Protein AF-A0A9X6U4J8-F1 (afdb_monomer)

Solvent-accessible surface area (backbone atoms only — not comparable to full-atom values): 7323 Å² total; per-residue (Å²): 133,59,72,58,59,54,34,51,52,52,39,58,57,58,37,61,95,32,57,66,61,42,49,55,41,39,24,68,70,68,75,41,83,71,58,68,73,62,59,74,69,55,80,57,53,67,59,42,48,50,44,35,52,50,43,53,46,52,54,33,38,74,68,31,91,52,55,39,69,61,44,14,52,48,55,28,50,74,48,28,63,92,58,58,88,38,84,30,79,42,58,17,77,81,82,64,50,76,50,75,30,83,20,62,34,46,41,46,47,43,71,66,62,25,34,53,52,22,43,53,48,23,44,38,40,71,64,52,64,75,74,107

Structure (mmCIF, N/CA/C/O backbone):
data_AF-A0A9X6U4J8-F1
#
_entry.id   AF-A0A9X6U4J8-F1
#
loop_
_atom_site.group_PDB
_atom_site.id
_atom_site.type_symbol
_atom_site.label_atom_id
_atom_site.label_alt_id
_atom_site.label_comp_id
_atom_site.label_asym_id
_atom_site.label_entity_id
_atom_site.label_seq_id
_atom_site.pdbx_PDB_ins_code
_atom_site.Cartn_x
_atom_site.Cartn_y
_atom_site.Cartn_z
_atom_site.occupancy
_atom_site.B_iso_or_equiv
_atom_site.auth_seq_id
_atom_site.auth_comp_id
_atom_site.auth_asym_id
_atom_site.auth_atom_id
_atom_site.pdbx_PDB_model_num
ATOM 1 N N . MET A 1 1 ? -3.816 -9.587 28.368 1.00 61.97 1 MET A N 1
ATOM 2 C CA . MET A 1 1 ? -4.420 -8.690 27.356 1.00 61.97 1 MET A CA 1
ATOM 3 C C . MET A 1 1 ? -4.767 -9.538 26.143 1.00 61.97 1 MET A C 1
ATOM 5 O O . MET A 1 1 ? -3.874 -10.238 25.678 1.00 61.97 1 MET A O 1
ATOM 9 N N . LYS A 1 2 ? -6.029 -9.567 25.686 1.00 84.81 2 LYS A N 1
ATOM 10 C CA . LYS A 1 2 ? -6.394 -10.350 24.491 1.00 84.81 2 LYS A CA 1
ATOM 11 C C . LYS A 1 2 ? -5.879 -9.644 23.236 1.00 84.81 2 LYS A C 1
ATOM 13 O O . LYS A 1 2 ? -5.704 -8.424 23.238 1.00 84.81 2 LYS A O 1
ATOM 18 N N . MET A 1 3 ? -5.636 -10.397 22.165 1.00 88.44 3 MET A N 1
ATOM 19 C CA . MET A 1 3 ? -5.020 -9.845 20.955 1.00 88.44 3 MET A CA 1
ATOM 20 C C . MET A 1 3 ? -5.906 -8.799 20.269 1.00 88.44 3 MET A C 1
ATOM 22 O O . MET A 1 3 ? -5.421 -7.746 19.850 1.00 88.44 3 MET A O 1
ATOM 26 N N . LYS A 1 4 ? -7.229 -9.002 20.301 1.00 90.31 4 LYS A N 1
ATOM 27 C CA . LYS A 1 4 ? -8.198 -7.992 19.861 1.00 90.31 4 LYS A CA 1
ATOM 28 C C . LYS A 1 4 ? -8.061 -6.659 20.609 1.00 90.31 4 LYS A C 1
ATOM 30 O O . LYS A 1 4 ? -8.117 -5.604 19.982 1.00 90.31 4 LYS A O 1
ATOM 35 N N . ASP A 1 5 ? -7.849 -6.689 21.927 1.00 92.38 5 ASP A N 1
ATOM 36 C CA . ASP A 1 5 ? -7.784 -5.474 22.753 1.00 92.38 5 ASP A CA 1
ATOM 37 C C . ASP A 1 5 ? -6.552 -4.643 22.381 1.00 92.38 5 ASP A C 1
ATOM 39 O O . ASP A 1 5 ? -6.610 -3.412 22.303 1.00 92.38 5 ASP A O 1
ATOM 43 N N . TYR A 1 6 ? -5.445 -5.327 22.080 1.00 93.81 6 TYR A N 1
ATOM 44 C CA . TYR A 1 6 ? -4.239 -4.708 21.541 1.00 93.81 6 TYR A CA 1
ATOM 45 C C . TYR A 1 6 ? -4.504 -4.037 20.185 1.00 93.81 6 TYR A C 1
ATOM 47 O O . TYR A 1 6 ? -4.126 -2.876 19.989 1.00 93.81 6 TYR A O 1
ATOM 55 N N . TYR A 1 7 ? -5.192 -4.719 19.262 1.00 95.31 7 TYR A N 1
ATOM 56 C CA . TYR A 1 7 ? -5.533 -4.148 17.957 1.00 95.31 7 TYR A CA 1
ATOM 57 C C . TYR A 1 7 ? -6.438 -2.923 18.081 1.00 95.31 7 TYR A C 1
ATOM 59 O O . TYR A 1 7 ? -6.106 -1.871 17.535 1.00 95.31 7 TYR A O 1
ATOM 67 N N . ILE A 1 8 ? -7.518 -3.012 18.859 1.00 94.94 8 ILE A N 1
ATOM 68 C CA . ILE A 1 8 ? -8.450 -1.900 19.084 1.00 94.94 8 ILE A CA 1
ATOM 69 C C . ILE A 1 8 ? -7.728 -0.703 19.707 1.00 94.94 8 ILE A C 1
ATOM 71 O O . ILE A 1 8 ? -7.887 0.425 19.238 1.00 94.94 8 ILE A O 1
ATOM 75 N N . THR A 1 9 ? -6.887 -0.935 20.717 1.00 94.88 9 THR A N 1
ATOM 76 C CA . THR A 1 9 ? -6.108 0.129 21.368 1.00 94.88 9 THR A CA 1
ATOM 77 C C . THR A 1 9 ? -5.174 0.820 20.375 1.00 94.88 9 THR A C 1
ATOM 79 O O . THR A 1 9 ? -5.103 2.052 20.331 1.00 94.88 9 THR A O 1
ATOM 82 N N . SER A 1 10 ? -4.497 0.043 19.524 1.00 94.31 10 SER A N 1
ATOM 83 C CA . SER A 1 10 ? -3.631 0.579 18.474 1.00 94.31 10 SER A CA 1
ATOM 84 C C . SER A 1 10 ? -4.419 1.412 17.461 1.00 94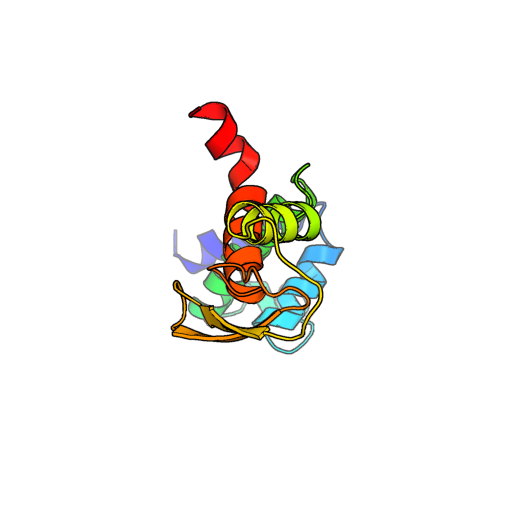.31 10 SER A C 1
ATOM 86 O O . SER A 1 10 ? -4.042 2.554 17.187 1.00 94.31 10 SER A O 1
ATOM 88 N N . ILE A 1 11 ? -5.547 0.900 16.961 1.00 95.88 11 ILE A N 1
ATOM 89 C CA . ILE A 1 11 ? -6.405 1.614 16.005 1.00 95.88 11 ILE A CA 1
ATOM 90 C C . ILE A 1 11 ? -6.915 2.919 16.626 1.00 95.88 11 ILE A C 1
ATOM 92 O O . ILE A 1 11 ? -6.833 3.971 15.994 1.00 95.88 11 ILE A O 1
ATOM 96 N N . LYS A 1 12 ? -7.367 2.888 17.887 1.00 95.19 12 LYS A N 1
ATOM 97 C CA . LYS A 1 12 ? -7.848 4.071 18.618 1.00 95.19 12 LYS A CA 1
ATOM 98 C C . LYS A 1 12 ? -6.782 5.163 18.699 1.00 95.19 12 LYS A C 1
ATOM 100 O O . LYS A 1 12 ? -7.095 6.335 18.486 1.00 95.19 12 LYS A O 1
ATOM 105 N N . LYS A 1 13 ? -5.528 4.781 18.970 1.00 94.56 13 LYS A N 1
ATOM 106 C CA . LYS A 1 13 ? -4.386 5.705 19.015 1.00 94.56 13 LYS A CA 1
ATOM 107 C C . LYS A 1 13 ? -4.132 6.352 17.652 1.00 94.56 13 LYS A C 1
ATOM 109 O O . LYS A 1 13 ? -4.033 7.571 17.585 1.00 94.56 13 LYS A O 1
ATOM 114 N N . HIS A 1 14 ? -4.060 5.562 16.582 1.00 92.50 14 HIS A N 1
ATOM 115 C CA . HIS A 1 14 ? -3.721 6.054 15.239 1.00 92.50 14 HIS A CA 1
ATOM 116 C C . HIS A 1 14 ? -4.854 6.854 14.586 1.00 92.50 14 HI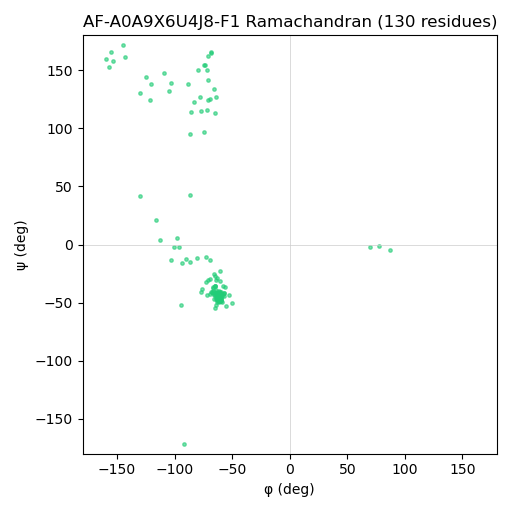S A C 1
ATOM 118 O O . HIS A 1 14 ? -4.598 7.829 13.884 1.00 92.50 14 HIS A O 1
ATOM 124 N N . LYS A 1 15 ? -6.110 6.503 14.877 1.00 92.62 15 LYS A N 1
ATOM 125 C CA . LYS A 1 15 ? -7.297 7.264 14.466 1.00 92.62 15 LYS A CA 1
ATOM 126 C C . LYS A 1 15 ? -7.244 8.718 14.950 1.00 92.62 15 LYS A C 1
ATOM 128 O O . LYS A 1 15 ? -7.697 9.617 14.241 1.00 92.62 15 LYS A O 1
ATOM 133 N N . ARG A 1 16 ? -6.714 8.971 16.154 1.00 91.88 16 ARG A N 1
ATOM 134 C CA . ARG A 1 16 ? -6.607 10.327 16.713 1.00 91.88 16 ARG A CA 1
ATOM 135 C C . ARG A 1 16 ? -5.646 11.156 15.852 1.00 91.88 16 ARG A C 1
ATOM 137 O O . ARG A 1 16 ? -4.458 10.868 15.799 1.00 91.88 16 ARG A O 1
ATOM 144 N N . GLY A 1 17 ? -6.176 12.177 15.179 1.00 89.31 17 GLY A N 1
ATOM 145 C CA . GLY A 1 17 ? -5.414 13.038 14.266 1.00 89.31 17 GLY A CA 1
ATOM 146 C C . GLY A 1 17 ? -5.319 12.539 12.817 1.00 89.31 17 GLY A C 1
ATOM 147 O O . GLY A 1 17 ? -4.822 13.277 11.981 1.00 89.31 17 GLY A O 1
ATOM 148 N N . ASN A 1 18 ? -5.834 11.345 12.494 1.00 93.44 18 ASN A N 1
ATOM 149 C CA . ASN A 1 18 ? -5.830 10.782 11.131 1.00 93.44 18 ASN A CA 1
ATOM 150 C C . ASN A 1 18 ? -7.233 10.285 10.738 1.00 93.44 18 ASN A C 1
ATOM 152 O O . ASN A 1 18 ? -7.396 9.186 10.211 1.00 93.44 18 ASN A O 1
ATOM 156 N N . MET A 1 19 ? -8.276 11.055 11.073 1.00 93.44 19 MET A N 1
ATOM 157 C CA . MET A 1 19 ? -9.667 10.596 10.959 1.00 93.44 19 MET A CA 1
ATOM 158 C C . MET A 1 19 ? -10.097 10.337 9.509 1.00 93.44 19 MET A C 1
ATOM 160 O O . MET A 1 19 ? -10.866 9.409 9.275 1.00 93.44 19 MET A O 1
ATOM 164 N N . GLU A 1 20 ? -9.612 11.130 8.553 1.00 92.94 20 GLU A N 1
ATOM 165 C CA . GLU A 1 20 ? -9.875 10.918 7.123 1.00 92.94 20 GLU A CA 1
ATOM 166 C C . GLU A 1 20 ? -9.260 9.602 6.647 1.00 92.94 20 GLU A C 1
ATOM 168 O O . GLU A 1 20 ? -9.997 8.711 6.235 1.00 92.94 20 GLU A O 1
ATOM 173 N N . THR A 1 21 ? -7.953 9.412 6.860 1.00 93.50 21 THR A N 1
ATOM 174 C CA . THR A 1 21 ? -7.249 8.153 6.567 1.00 93.50 21 THR A CA 1
ATOM 175 C C . THR A 1 21 ? -7.930 6.955 7.223 1.00 93.50 21 THR A C 1
ATOM 177 O O . THR A 1 21 ? -8.126 5.918 6.601 1.00 93.50 21 THR A O 1
ATOM 180 N N . TYR A 1 22 ? -8.349 7.097 8.482 1.00 95.62 22 TYR A N 1
ATOM 181 C CA . TYR A 1 22 ? -9.089 6.055 9.183 1.00 95.62 22 TYR A 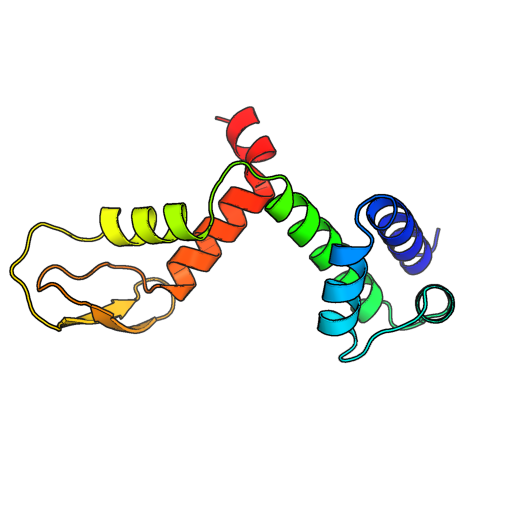CA 1
ATOM 182 C C . TYR A 1 22 ? -10.403 5.696 8.476 1.00 95.62 22 TYR A C 1
ATOM 184 O O . TYR A 1 22 ? -10.724 4.515 8.379 1.00 95.62 22 TYR A O 1
ATOM 192 N N . ARG A 1 23 ? -11.174 6.672 7.977 1.00 94.50 23 ARG A N 1
ATOM 193 C CA . ARG A 1 23 ? -12.423 6.388 7.251 1.00 94.50 23 ARG A CA 1
ATOM 194 C C . ARG A 1 23 ? -12.143 5.624 5.959 1.00 94.50 23 ARG A C 1
ATOM 196 O O . ARG A 1 23 ? -12.785 4.601 5.731 1.00 94.50 23 ARG A O 1
ATOM 203 N N . ASP A 1 24 ? -11.159 6.074 5.188 1.00 94.69 24 ASP A N 1
ATOM 204 C CA . ASP A 1 24 ? -10.778 5.445 3.922 1.00 94.69 24 ASP A CA 1
ATOM 205 C C . ASP A 1 24 ? -10.371 3.979 4.134 1.00 94.69 24 ASP A C 1
ATOM 207 O O . ASP A 1 24 ? -10.934 3.078 3.509 1.00 94.69 24 ASP A O 1
ATOM 211 N N . VAL A 1 25 ? -9.493 3.720 5.109 1.00 95.44 25 VAL A N 1
ATOM 212 C CA . VAL A 1 25 ? -9.024 2.361 5.425 1.00 95.44 25 VAL A CA 1
ATOM 213 C C . VAL A 1 25 ? -10.147 1.486 5.991 1.00 95.44 25 VAL A C 1
ATOM 215 O O . VAL A 1 25 ? -10.224 0.299 5.681 1.00 95.44 25 VAL A O 1
ATOM 218 N N . VAL A 1 26 ? -11.066 2.035 6.796 1.00 95.62 26 VAL A N 1
ATOM 219 C CA . VAL A 1 26 ? -12.238 1.273 7.268 1.00 95.62 26 VAL A CA 1
ATOM 220 C C . VAL A 1 26 ? -13.092 0.814 6.090 1.00 95.62 26 VAL A C 1
ATOM 222 O O . VAL A 1 26 ? -13.493 -0.350 6.047 1.00 95.62 26 VAL A O 1
ATOM 225 N N . LYS A 1 27 ? -13.349 1.699 5.123 1.00 95.56 27 LYS A N 1
ATOM 226 C CA . LYS A 1 27 ? -14.107 1.350 3.921 1.00 95.56 27 LYS A CA 1
ATOM 227 C C . LYS A 1 27 ? -13.378 0.301 3.078 1.00 95.56 27 LYS A C 1
ATOM 229 O O . LYS A 1 27 ? -14.029 -0.631 2.619 1.00 95.56 27 LYS A O 1
ATOM 234 N N . GLU A 1 28 ? -12.059 0.418 2.918 1.00 94.81 28 GLU A N 1
ATOM 235 C CA . GLU A 1 28 ? -11.221 -0.560 2.206 1.00 94.81 28 GLU A CA 1
ATOM 236 C C . GLU A 1 28 ? -11.289 -1.952 2.856 1.00 94.81 28 GLU A C 1
ATOM 238 O O . GLU A 1 28 ? -11.491 -2.958 2.180 1.00 94.81 28 GLU A O 1
ATOM 243 N N . VAL A 1 29 ? -11.147 -2.023 4.182 1.00 95.25 29 VAL A N 1
ATOM 244 C CA . VAL A 1 29 ? -11.038 -3.296 4.907 1.00 95.25 29 VAL A CA 1
ATOM 245 C C . VAL A 1 29 ? -12.386 -3.994 5.069 1.00 95.25 29 VAL A C 1
ATOM 247 O O . VAL A 1 29 ? -12.454 -5.212 4.922 1.00 95.25 29 VAL A O 1
ATOM 250 N N . PHE A 1 30 ? -13.452 -3.245 5.360 1.00 93.56 30 PHE A N 1
ATOM 251 C CA . PHE A 1 30 ? -14.780 -3.801 5.647 1.00 93.56 30 PHE A CA 1
ATOM 252 C C . PHE A 1 30 ? -15.748 -3.729 4.456 1.00 93.56 30 PHE A C 1
ATOM 254 O O . PHE A 1 30 ? -16.902 -4.142 4.580 1.00 93.56 30 PHE A O 1
ATOM 261 N N . GLY A 1 31 ? -15.328 -3.144 3.329 1.00 93.44 31 GLY A N 1
ATOM 262 C CA . GLY A 1 31 ? -16.167 -2.889 2.150 1.00 93.44 31 GLY A CA 1
ATOM 263 C C . GLY A 1 31 ? -17.239 -1.809 2.353 1.00 93.44 31 GLY A C 1
ATOM 264 O O . GLY A 1 31 ? -17.981 -1.480 1.430 1.00 93.44 31 GLY A O 1
ATOM 265 N N . LYS A 1 32 ? -17.351 -1.246 3.561 1.00 93.50 32 LYS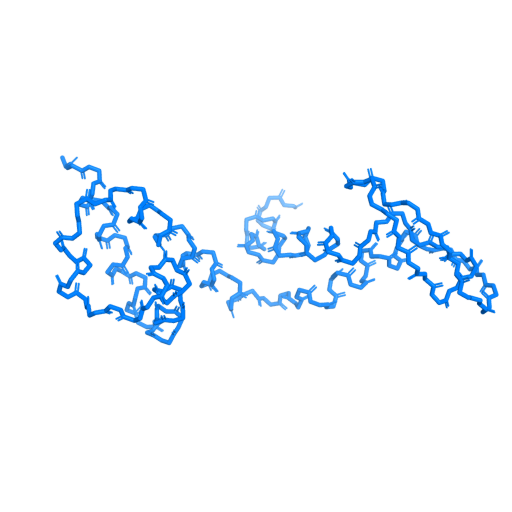 A N 1
ATOM 266 C CA . LYS A 1 32 ? -18.324 -0.212 3.927 1.00 93.50 32 LYS A CA 1
ATOM 267 C C . LYS A 1 32 ? -17.807 0.636 5.075 1.00 93.50 32 LYS A C 1
ATOM 269 O O . LYS A 1 32 ? -16.993 0.193 5.881 1.00 93.50 32 LYS A O 1
ATOM 274 N N . GLN A 1 33 ? -18.352 1.840 5.196 1.00 93.88 33 GLN A N 1
ATOM 275 C CA . GLN A 1 33 ? -18.054 2.687 6.339 1.00 93.88 33 GLN A CA 1
ATOM 276 C C . GLN A 1 33 ? -18.709 2.122 7.606 1.00 93.88 33 GLN A C 1
ATOM 278 O O . GLN A 1 33 ? -19.926 1.943 7.665 1.00 93.88 33 GLN A O 1
ATOM 283 N N . LEU A 1 34 ? -17.904 1.874 8.639 1.00 93.12 34 LEU A N 1
ATOM 284 C CA . LEU A 1 34 ? -18.374 1.481 9.966 1.00 93.12 34 LEU A CA 1
ATOM 285 C C . LEU A 1 34 ? -18.168 2.608 10.982 1.00 93.12 34 LEU A C 1
ATOM 287 O O . LEU A 1 34 ? -17.212 3.386 10.906 1.00 93.12 34 LEU A O 1
ATOM 291 N N . SER A 1 35 ? -19.076 2.686 11.956 1.00 94.25 35 SER A N 1
ATOM 292 C CA . SER A 1 35 ? -18.897 3.535 13.132 1.00 94.25 35 SER A CA 1
ATOM 293 C C . SER A 1 35 ? -17.875 2.914 14.082 1.00 94.25 35 SER A C 1
ATOM 295 O O . SER A 1 35 ? -17.698 1.698 14.117 1.00 94.25 35 SER A O 1
ATOM 297 N N . TRP A 1 36 ? -17.224 3.747 14.896 1.00 94.00 36 TRP A N 1
ATOM 298 C CA . TRP A 1 36 ? -16.235 3.284 15.874 1.00 94.00 36 TRP A CA 1
ATOM 299 C C . TRP A 1 36 ? -16.807 2.243 16.849 1.00 94.00 36 TRP A C 1
ATOM 301 O O . TRP A 1 36 ? -16.180 1.212 17.055 1.00 94.00 36 TRP A O 1
ATOM 311 N N . ALA A 1 37 ? -18.036 2.447 17.335 1.00 94.44 37 ALA A N 1
ATOM 312 C CA . ALA A 1 37 ? -18.714 1.499 18.220 1.00 94.44 37 ALA A CA 1
ATOM 313 C C . ALA A 1 37 ? -18.861 0.097 17.598 1.00 94.44 37 ALA A C 1
ATOM 315 O O . ALA A 1 37 ? -18.721 -0.899 18.297 1.00 94.44 37 ALA A O 1
ATOM 316 N N . LYS A 1 38 ? -19.085 0.003 16.275 1.00 94.56 38 LYS A N 1
ATOM 317 C CA . LYS A 1 38 ? -19.146 -1.287 15.564 1.00 94.56 38 LYS A CA 1
ATOM 318 C C . LYS A 1 38 ? -17.777 -1.956 15.441 1.00 94.56 38 LYS A C 1
ATOM 320 O O . LYS A 1 38 ? -17.708 -3.178 15.420 1.00 94.56 38 LYS A O 1
ATOM 325 N N . ILE A 1 39 ? -16.703 -1.173 15.359 1.00 93.25 39 ILE A N 1
ATOM 326 C CA . ILE A 1 39 ? -15.333 -1.699 15.296 1.00 93.25 39 ILE A CA 1
ATOM 327 C C . ILE A 1 39 ? -14.866 -2.167 16.679 1.00 93.25 39 ILE A C 1
ATOM 329 O O . ILE A 1 39 ? -14.236 -3.213 16.774 1.00 93.25 39 ILE A O 1
ATOM 333 N N . GLU A 1 40 ? -15.213 -1.451 17.753 1.00 93.38 40 GLU A N 1
ATOM 334 C CA . GLU A 1 40 ? -14.857 -1.838 19.130 1.00 93.38 40 GLU A CA 1
ATOM 335 C C . GLU A 1 40 ? -15.438 -3.195 19.545 1.00 93.38 40 GLU A C 1
ATOM 337 O O . GLU A 1 40 ? -14.820 -3.927 20.317 1.00 93.38 40 GLU A O 1
ATOM 342 N N . VAL A 1 41 ? -16.608 -3.550 19.014 1.00 93.62 41 VAL A N 1
ATOM 343 C CA . VAL A 1 41 ? -17.268 -4.835 19.290 1.00 93.62 41 VAL A CA 1
ATOM 344 C C . VAL A 1 41 ? -17.016 -5.889 18.208 1.00 93.62 41 VAL A C 1
ATOM 346 O O . VAL A 1 41 ? -17.590 -6.970 18.276 1.00 93.62 41 VAL A O 1
ATOM 349 N N . CYS A 1 42 ? -16.168 -5.604 17.215 1.00 91.81 42 CYS A N 1
ATOM 350 C CA . CYS A 1 42 ? -15.827 -6.562 16.167 1.00 91.81 42 CYS A CA 1
ATOM 351 C C . CYS A 1 42 ? -15.104 -7.775 16.772 1.00 91.81 42 CYS A C 1
ATOM 353 O O . CYS A 1 42 ? -14.107 -7.625 17.480 1.00 91.81 42 CYS A O 1
ATOM 355 N N . GLU A 1 43 ? -15.602 -8.978 16.488 1.00 91.50 43 GLU A N 1
ATOM 356 C CA . GLU A 1 43 ? -14.994 -10.233 16.953 1.00 91.50 43 GLU A CA 1
ATOM 357 C C . GLU A 1 43 ? -14.023 -10.835 15.933 1.00 91.50 43 GLU A C 1
ATOM 359 O O . GLU A 1 43 ? -13.193 -11.668 16.287 1.00 91.50 43 GLU A O 1
ATOM 364 N N . ASP A 1 44 ? -14.079 -10.380 14.679 1.00 93.69 44 ASP A N 1
ATOM 365 C CA . ASP A 1 44 ? -13.161 -10.827 13.637 1.00 93.69 44 ASP A CA 1
ATOM 366 C C . ASP A 1 44 ? -11.769 -10.208 13.844 1.00 93.69 44 ASP A C 1
ATOM 368 O O . ASP A 1 44 ? -11.485 -9.069 13.452 1.00 93.69 44 ASP A O 1
ATOM 372 N N . GLU A 1 45 ? -10.885 -10.980 14.477 1.00 93.06 45 GLU A N 1
ATOM 373 C CA . GLU A 1 45 ? -9.504 -10.578 14.733 1.00 93.06 45 GLU A CA 1
ATOM 374 C C . GLU A 1 45 ? -8.696 -10.366 13.446 1.00 93.06 45 GLU A C 1
ATOM 376 O O . GLU A 1 45 ? -7.802 -9.518 13.433 1.00 93.06 45 GLU A O 1
ATOM 381 N N . LYS A 1 46 ? -9.015 -11.068 12.348 1.00 93.81 46 LYS A N 1
ATOM 382 C CA . LYS A 1 46 ? -8.308 -10.899 11.069 1.00 93.81 46 LYS A CA 1
ATOM 383 C C . LYS A 1 46 ? -8.630 -9.543 10.457 1.00 93.81 46 LYS A C 1
ATOM 385 O O . LYS A 1 46 ? -7.723 -8.853 9.989 1.00 93.81 46 LY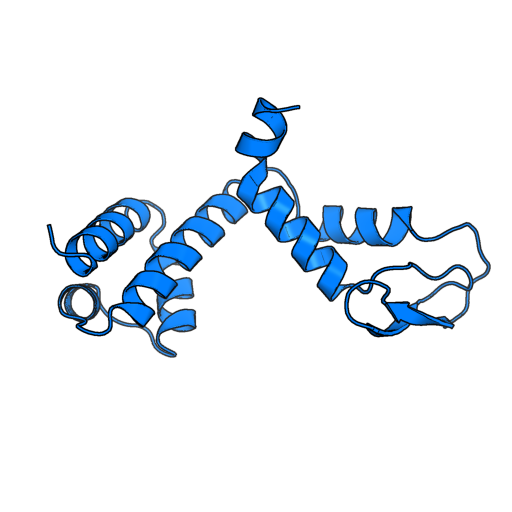S A O 1
ATOM 390 N N . LEU A 1 47 ? -9.896 -9.127 10.499 1.00 94.62 47 LEU A N 1
ATOM 391 C CA . LEU A 1 47 ? -10.301 -7.797 10.041 1.00 94.62 47 LEU A CA 1
ATOM 392 C C . LEU A 1 47 ? -9.720 -6.689 10.925 1.00 94.62 47 LEU A C 1
ATOM 394 O O . LEU A 1 47 ? -9.245 -5.682 10.400 1.00 94.62 47 LEU A O 1
ATOM 398 N N . LEU A 1 48 ? -9.686 -6.878 12.248 1.00 95.62 48 LEU A N 1
ATOM 399 C CA . LEU A 1 48 ? -9.049 -5.925 13.166 1.00 95.62 48 LEU A CA 1
ATOM 400 C C . LEU A 1 48 ? -7.540 -5.808 12.927 1.00 95.62 48 LEU A C 1
ATOM 402 O O . LEU A 1 48 ? -7.008 -4.697 12.892 1.00 95.62 48 LEU A O 1
ATOM 406 N N . TYR A 1 49 ? -6.856 -6.933 12.720 1.00 94.94 49 TYR A N 1
ATOM 407 C CA . TYR A 1 49 ? -5.444 -6.953 12.353 1.00 94.94 49 TYR A CA 1
ATOM 408 C C . TYR A 1 49 ? -5.203 -6.209 11.035 1.00 94.94 49 TYR A C 1
ATOM 410 O O . TYR A 1 49 ? -4.349 -5.321 10.981 1.00 94.94 49 TYR A O 1
ATOM 418 N N . LYS A 1 50 ? -5.997 -6.508 9.996 1.00 95.50 50 LYS A N 1
ATOM 419 C CA . LYS A 1 50 ? -5.896 -5.856 8.684 1.00 95.50 50 LYS A CA 1
ATOM 420 C C . LYS A 1 50 ? -6.132 -4.347 8.789 1.00 95.50 50 LYS A C 1
ATOM 422 O O . LYS A 1 50 ? -5.338 -3.578 8.256 1.00 95.50 50 LYS A O 1
ATOM 427 N N . LEU A 1 51 ? -7.157 -3.916 9.532 1.00 96.06 51 LEU A N 1
ATOM 428 C CA . LEU A 1 51 ? -7.429 -2.498 9.789 1.00 96.06 51 LEU A CA 1
ATOM 429 C C . LEU A 1 51 ? -6.265 -1.820 10.513 1.00 96.06 51 LEU A C 1
ATOM 431 O O . LEU A 1 51 ? -5.828 -0.755 10.084 1.00 96.06 51 LEU A O 1
ATOM 435 N N . LYS A 1 52 ? -5.746 -2.425 11.588 1.00 95.69 52 LYS A N 1
ATOM 436 C CA . LYS A 1 52 ? -4.581 -1.893 12.304 1.00 95.69 52 LYS A CA 1
ATOM 437 C C . LYS A 1 52 ? -3.406 -1.704 11.349 1.00 95.69 52 LYS A C 1
ATOM 439 O O . LYS A 1 52 ? -2.831 -0.622 11.319 1.00 95.69 52 LYS A O 1
ATOM 444 N N . TYR A 1 53 ? -3.042 -2.749 10.611 1.00 93.94 53 TYR A N 1
ATOM 445 C CA . TYR A 1 53 ? -1.851 -2.742 9.770 1.00 93.94 53 TYR A CA 1
ATOM 446 C C . TYR A 1 53 ? -1.962 -1.710 8.644 1.00 93.94 53 TYR A C 1
ATOM 448 O O . TYR A 1 53 ? -1.114 -0.824 8.553 1.00 93.94 53 TYR A O 1
ATOM 456 N N . ARG A 1 54 ? -3.057 -1.743 7.872 1.00 93.94 54 ARG A N 1
ATOM 457 C CA . ARG A 1 54 ? -3.288 -0.798 6.769 1.00 93.94 54 ARG A CA 1
ATOM 458 C C . ARG A 1 54 ? -3.362 0.646 7.260 1.00 93.94 54 ARG A C 1
ATOM 460 O O . ARG A 1 54 ? -2.779 1.528 6.648 1.00 93.94 54 ARG A O 1
ATOM 467 N N . LEU A 1 55 ? -3.995 0.901 8.408 1.00 95.62 55 LEU A N 1
ATOM 468 C CA . LEU A 1 55 ? -4.048 2.252 8.975 1.00 95.62 55 LEU A CA 1
ATOM 469 C C . LEU A 1 55 ? -2.654 2.780 9.332 1.00 95.62 55 LEU A C 1
ATOM 471 O O . LEU A 1 55 ? -2.357 3.945 9.083 1.00 95.62 55 LEU A O 1
ATOM 475 N N . GLN A 1 56 ? -1.806 1.942 9.930 1.00 93.44 56 GLN A N 1
ATOM 476 C CA . GLN A 1 56 ? -0.434 2.329 10.262 1.00 93.44 56 GLN A CA 1
ATOM 477 C C . GLN A 1 56 ? 0.391 2.608 9.002 1.00 93.44 56 GLN A C 1
ATOM 479 O O . GLN A 1 56 ? 1.104 3.609 8.958 1.00 93.44 56 GLN A O 1
ATOM 484 N N . GLU A 1 57 ? 0.265 1.752 7.992 1.00 91.56 57 GLU A N 1
ATOM 485 C CA . GLU A 1 57 ? 0.944 1.880 6.702 1.00 91.56 57 GLU A CA 1
ATOM 486 C C . GLU A 1 57 ? 0.543 3.172 5.973 1.00 91.56 57 GLU A C 1
ATOM 488 O O . GLU A 1 57 ? 1.406 3.968 5.616 1.00 91.56 57 GLU A O 1
ATOM 493 N N . GLU A 1 58 ? -0.755 3.458 5.852 1.00 93.25 58 GLU A N 1
ATOM 494 C CA . GLU A 1 58 ? -1.248 4.673 5.188 1.00 93.25 58 GLU A CA 1
ATOM 495 C C . GLU A 1 58 ? -0.846 5.957 5.929 1.00 93.25 58 GLU A C 1
ATOM 497 O O . GLU A 1 58 ? -0.529 6.975 5.313 1.00 93.25 58 GLU A O 1
ATOM 502 N N . ILE A 1 59 ? -0.808 5.930 7.266 1.00 92.50 59 ILE A N 1
ATOM 503 C CA . ILE A 1 59 ? -0.306 7.068 8.051 1.00 92.50 59 ILE A CA 1
ATOM 504 C C . ILE A 1 59 ? 1.190 7.281 7.800 1.00 92.50 59 ILE A C 1
ATOM 506 O O . ILE A 1 59 ? 1.613 8.428 7.650 1.00 92.50 59 ILE A O 1
ATOM 510 N N . LYS A 1 60 ? 1.985 6.204 7.761 1.00 91.38 60 LYS A N 1
ATOM 511 C CA . LYS A 1 60 ? 3.416 6.268 7.433 1.00 91.38 60 LYS A CA 1
ATOM 512 C C . LYS A 1 60 ? 3.623 6.855 6.033 1.00 91.38 60 LYS A C 1
ATOM 514 O O . LYS A 1 60 ? 4.391 7.800 5.883 1.00 91.38 60 LYS A O 1
ATOM 519 N N . LEU A 1 61 ? 2.873 6.376 5.040 1.00 90.62 61 LEU A N 1
ATOM 520 C CA . LEU A 1 61 ? 2.935 6.867 3.662 1.00 90.62 61 LEU A CA 1
ATOM 521 C C . LEU A 1 61 ? 2.601 8.355 3.549 1.00 90.62 61 LEU A C 1
ATOM 523 O O . LEU A 1 61 ? 3.357 9.098 2.933 1.00 90.62 61 LEU A O 1
ATOM 527 N N . ARG A 1 62 ? 1.521 8.822 4.188 1.00 89.06 62 ARG A N 1
ATOM 528 C CA . ARG A 1 62 ? 1.129 10.245 4.146 1.00 89.06 62 ARG A CA 1
ATOM 529 C C . ARG A 1 62 ? 2.133 11.183 4.812 1.00 89.06 62 ARG A C 1
ATOM 531 O O . ARG A 1 62 ? 2.171 12.361 4.476 1.00 89.06 62 ARG A O 1
ATOM 538 N N . LYS A 1 63 ? 2.900 10.685 5.783 1.00 89.06 63 LYS A N 1
ATOM 539 C CA . LYS A 1 63 ? 3.960 11.450 6.453 1.00 89.06 63 LYS A CA 1
ATOM 540 C C . LYS A 1 63 ? 5.298 11.381 5.724 1.00 89.06 63 LYS A C 1
ATOM 542 O O . LYS A 1 63 ? 6.184 12.172 6.035 1.00 89.06 63 LYS A O 1
ATOM 547 N N . SER A 1 64 ? 5.455 10.439 4.800 1.00 89.94 64 SER A N 1
ATOM 548 C CA . SER A 1 64 ? 6.700 10.254 4.074 1.00 89.94 64 SER A CA 1
ATOM 549 C C . SER A 1 64 ? 6.992 11.469 3.191 1.00 89.94 64 SER A C 1
ATOM 551 O O . SER A 1 64 ? 6.107 11.909 2.455 1.00 89.94 64 SER A O 1
ATOM 553 N N . PRO A 1 65 ? 8.228 11.999 3.196 1.00 90.88 65 PRO A N 1
ATOM 554 C CA . PRO A 1 65 ? 8.630 13.023 2.236 1.00 90.88 65 PRO A CA 1
ATOM 555 C C . PRO A 1 65 ? 8.820 12.447 0.822 1.00 90.88 65 PRO A C 1
ATOM 557 O O . PRO A 1 65 ? 8.983 13.200 -0.138 1.00 90.88 65 PRO A O 1
ATOM 560 N N . ILE A 1 66 ? 8.825 11.117 0.675 1.00 90.81 66 ILE A N 1
ATOM 561 C CA . ILE A 1 66 ? 9.039 10.439 -0.600 1.00 90.81 66 ILE A CA 1
ATOM 562 C C . ILE A 1 66 ? 7.730 10.375 -1.388 1.00 90.81 66 ILE A C 1
ATOM 564 O O . ILE A 1 66 ? 6.753 9.755 -0.972 1.00 90.81 66 ILE A O 1
ATOM 568 N N . SER A 1 67 ? 7.746 10.932 -2.600 1.00 93.19 67 SER A N 1
ATOM 569 C CA . SER A 1 67 ? 6.688 10.688 -3.582 1.00 93.19 67 SER A CA 1
ATOM 570 C C . SER A 1 67 ? 6.793 9.264 -4.128 1.00 93.19 67 SER A C 1
ATOM 572 O O . SER A 1 67 ? 7.752 8.938 -4.831 1.00 93.19 67 SER A O 1
ATOM 574 N N . VAL A 1 68 ? 5.781 8.433 -3.859 1.00 93.50 68 VAL A N 1
ATOM 575 C CA . VAL A 1 68 ? 5.695 7.061 -4.392 1.00 93.50 68 VAL A CA 1
ATOM 576 C C . VAL A 1 68 ? 5.747 7.059 -5.920 1.00 93.50 68 VAL A C 1
ATOM 578 O O . VAL A 1 68 ? 6.488 6.277 -6.505 1.00 93.50 68 VAL A O 1
ATOM 581 N N . ASP A 1 69 ? 5.013 7.959 -6.579 1.00 93.38 69 ASP A N 1
ATOM 582 C CA . ASP A 1 69 ? 4.998 8.054 -8.043 1.00 93.38 69 ASP A CA 1
ATOM 583 C C . ASP A 1 69 ? 6.347 8.496 -8.616 1.00 93.38 69 ASP A C 1
ATOM 585 O O . ASP A 1 69 ? 6.804 7.951 -9.624 1.00 93.38 69 ASP A O 1
ATOM 589 N N . GLY A 1 70 ? 6.998 9.467 -7.970 1.00 93.62 70 GLY A N 1
ATOM 590 C CA . GLY A 1 70 ? 8.328 9.925 -8.367 1.00 93.62 70 GLY A CA 1
ATOM 591 C C . GLY A 1 70 ? 9.372 8.818 -8.235 1.00 93.62 70 GLY A C 1
ATOM 592 O O . GLY A 1 70 ? 10.109 8.546 -9.183 1.00 93.62 70 GLY A O 1
ATOM 593 N N . LEU A 1 71 ? 9.387 8.128 -7.092 1.00 94.56 71 LEU A N 1
ATOM 594 C CA . LEU A 1 71 ? 10.322 7.037 -6.836 1.00 94.56 71 LEU A CA 1
ATOM 595 C C . LEU A 1 71 ? 10.052 5.826 -7.740 1.00 94.56 71 LEU A C 1
ATOM 597 O O . LEU A 1 71 ? 10.995 5.259 -8.281 1.00 94.56 71 LEU A O 1
ATOM 601 N N . ALA A 1 72 ? 8.790 5.463 -7.979 1.00 94.81 72 ALA A N 1
ATOM 602 C CA . ALA A 1 72 ? 8.442 4.376 -8.895 1.00 94.81 72 ALA A CA 1
ATOM 603 C C . ALA A 1 72 ? 8.965 4.647 -10.314 1.00 94.81 72 ALA A C 1
ATOM 605 O O . ALA A 1 72 ? 9.578 3.772 -10.926 1.00 94.81 72 ALA A O 1
ATOM 606 N N . ARG A 1 73 ? 8.803 5.880 -10.816 1.00 92.06 73 ARG A N 1
ATOM 607 C CA . ARG A 1 73 ? 9.366 6.289 -12.114 1.00 92.06 73 ARG A CA 1
ATOM 608 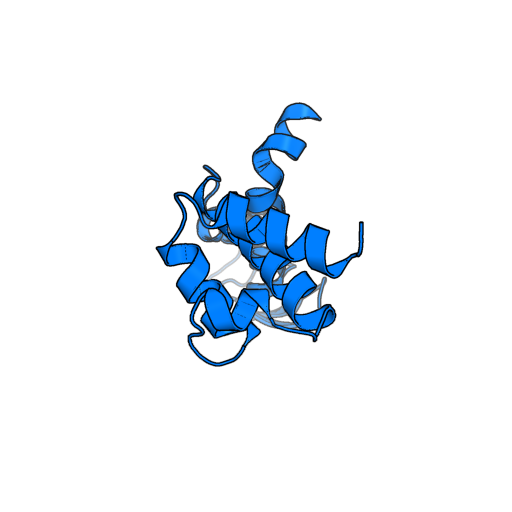C C . ARG A 1 73 ? 10.889 6.225 -12.122 1.00 92.06 73 ARG A C 1
ATOM 610 O O . ARG A 1 73 ? 11.456 5.749 -13.099 1.00 92.06 73 ARG A O 1
ATOM 617 N N . ALA A 1 74 ? 11.543 6.664 -11.047 1.00 92.00 74 ALA A N 1
ATOM 618 C CA . ALA A 1 74 ? 12.996 6.579 -10.924 1.00 92.00 74 ALA A CA 1
ATOM 619 C C . ALA A 1 74 ? 13.489 5.121 -10.929 1.00 92.00 74 ALA A C 1
ATOM 621 O O . ALA A 1 74 ? 14.453 4.811 -11.621 1.00 92.00 74 ALA A O 1
ATOM 622 N N . ILE A 1 75 ? 12.794 4.211 -10.237 1.00 92.19 75 ILE A N 1
ATOM 623 C CA . ILE A 1 75 ? 13.101 2.772 -10.227 1.00 92.19 75 ILE A CA 1
ATOM 624 C C . ILE A 1 75 ? 12.960 2.170 -11.630 1.00 92.19 75 ILE A C 1
ATOM 626 O O . ILE A 1 75 ? 13.843 1.433 -12.071 1.00 92.19 75 ILE A O 1
ATOM 630 N N . GLN A 1 76 ? 11.875 2.472 -12.352 1.00 91.12 76 GLN A N 1
ATOM 631 C CA . GLN A 1 76 ? 11.717 1.993 -13.731 1.00 91.12 76 GLN A CA 1
ATOM 632 C C . GLN A 1 76 ? 12.801 2.572 -14.648 1.00 91.12 76 GLN A C 1
ATOM 634 O O . GLN A 1 76 ? 13.434 1.826 -15.392 1.00 91.12 76 GLN A O 1
ATOM 639 N N . GLY A 1 77 ? 13.056 3.880 -14.539 1.00 86.56 77 GLY A N 1
ATOM 640 C CA . GLY A 1 77 ? 14.028 4.611 -15.349 1.00 86.56 77 GLY A CA 1
ATOM 641 C C . GLY A 1 77 ? 15.473 4.155 -15.140 1.00 86.56 77 GLY A C 1
ATOM 642 O O . GLY A 1 77 ? 16.194 3.970 -16.114 1.00 86.56 77 GLY A O 1
ATOM 643 N N . ALA A 1 78 ? 15.884 3.885 -13.897 1.00 78.44 78 ALA A N 1
ATOM 644 C CA . ALA A 1 78 ? 17.215 3.359 -13.575 1.00 78.44 78 ALA A CA 1
ATOM 645 C C . ALA A 1 78 ? 17.494 1.994 -14.227 1.00 78.44 78 ALA A C 1
ATOM 647 O O . ALA A 1 78 ? 18.646 1.612 -14.415 1.00 78.44 78 ALA A O 1
ATOM 648 N N . ASN A 1 79 ? 16.436 1.260 -14.578 1.00 79.19 79 ASN A N 1
ATOM 649 C CA . ASN A 1 79 ? 16.527 -0.023 -15.262 1.00 79.19 79 ASN A CA 1
ATOM 650 C C . ASN A 1 79 ? 16.371 0.081 -16.785 1.00 79.19 79 ASN A C 1
ATOM 652 O O . ASN A 1 79 ? 16.458 -0.946 -17.457 1.00 79.19 79 ASN A O 1
ATOM 656 N N . SER A 1 80 ? 16.130 1.279 -17.321 1.00 80.75 80 SER A N 1
ATOM 657 C CA . SER A 1 80 ? 16.069 1.545 -18.760 1.00 80.75 80 SER A CA 1
ATOM 658 C C . SER A 1 80 ? 17.357 2.220 -19.240 1.00 80.75 80 SER A C 1
ATOM 660 O O . SER A 1 80 ? 17.911 3.078 -18.557 1.00 80.75 80 SER A O 1
ATOM 662 N N . GLY A 1 81 ? 17.851 1.813 -20.409 1.00 80.75 81 GLY A N 1
ATOM 663 C CA . GLY A 1 81 ? 19.012 2.424 -21.065 1.00 80.75 81 GLY A CA 1
ATOM 664 C C . GLY A 1 81 ? 18.638 3.545 -22.043 1.00 80.75 81 GLY A C 1
ATOM 665 O O . GLY A 1 81 ? 17.479 3.940 -22.154 1.00 80.75 81 GLY A O 1
ATOM 666 N N . ILE A 1 82 ? 19.627 4.032 -22.797 1.00 82.62 82 ILE A N 1
ATOM 667 C CA . ILE A 1 82 ? 19.399 4.942 -23.930 1.00 82.62 82 ILE A CA 1
ATOM 668 C C . ILE A 1 82 ? 18.902 4.118 -25.125 1.00 82.62 82 ILE A C 1
ATOM 670 O O . ILE A 1 82 ? 19.554 3.154 -25.521 1.00 82.62 82 ILE A O 1
ATOM 674 N N . GLY A 1 83 ? 17.770 4.511 -25.714 1.00 82.06 83 GLY A N 1
ATOM 675 C CA . GLY A 1 83 ? 17.184 3.854 -26.882 1.00 82.06 83 GLY A CA 1
ATOM 676 C C . GLY A 1 83 ? 16.297 4.790 -27.707 1.00 82.06 83 GLY A C 1
ATOM 677 O O . GLY A 1 83 ? 15.923 5.878 -27.262 1.00 82.06 83 GLY A O 1
ATOM 678 N N . GLY A 1 84 ? 15.978 4.363 -28.929 1.00 85.00 84 GLY A N 1
ATOM 679 C CA . GLY A 1 84 ? 15.048 5.045 -29.830 1.00 85.00 84 GLY A CA 1
ATOM 680 C C . GLY A 1 84 ? 13.586 4.954 -29.375 1.00 85.00 84 GLY A C 1
ATOM 681 O O . GLY A 1 84 ? 13.221 4.098 -28.568 1.00 85.00 84 GLY A O 1
ATOM 682 N N . SER A 1 85 ? 12.741 5.838 -29.911 1.00 87.31 85 SER A N 1
ATOM 683 C CA . SER A 1 85 ? 11.309 5.895 -29.593 1.00 87.31 85 SER A CA 1
ATOM 684 C C . SER A 1 85 ? 10.532 4.790 -30.319 1.00 87.31 85 SER A C 1
ATOM 686 O O . SER A 1 85 ? 10.463 4.788 -31.546 1.00 87.31 85 SER A O 1
ATOM 688 N N . ALA A 1 86 ? 9.962 3.851 -29.561 1.00 90.62 86 ALA A N 1
ATOM 689 C CA . ALA A 1 86 ? 9.089 2.779 -30.044 1.00 90.62 86 ALA A CA 1
ATOM 690 C C . ALA A 1 86 ? 8.236 2.236 -28.888 1.00 90.62 86 ALA A C 1
ATOM 692 O O . ALA A 1 86 ? 8.623 2.382 -27.731 1.00 90.62 86 ALA A O 1
ATOM 693 N N . PHE A 1 87 ? 7.114 1.577 -29.190 1.00 92.56 87 PHE A N 1
ATOM 694 C CA . PHE A 1 87 ? 6.405 0.748 -28.211 1.00 92.56 87 PHE A CA 1
ATOM 695 C C . PHE A 1 87 ? 7.013 -0.652 -28.203 1.00 92.56 87 PHE A C 1
ATOM 697 O O . PHE A 1 87 ? 6.911 -1.377 -29.191 1.00 92.56 87 PHE A O 1
ATOM 704 N N . THR A 1 88 ? 7.632 -1.029 -27.091 1.00 93.06 88 THR A N 1
ATOM 705 C CA . THR A 1 88 ? 8.379 -2.282 -26.969 1.00 93.06 88 THR A CA 1
ATOM 706 C C . THR A 1 88 ? 7.797 -3.113 -25.842 1.00 93.06 88 THR A C 1
ATOM 708 O O . THR A 1 88 ? 7.688 -2.642 -24.708 1.00 93.06 88 THR A O 1
ATOM 711 N N . ALA A 1 89 ? 7.414 -4.348 -26.156 1.00 94.56 89 ALA A N 1
ATOM 712 C CA . ALA A 1 89 ? 6.991 -5.309 -25.151 1.00 94.56 89 ALA A CA 1
ATOM 713 C C . ALA A 1 89 ? 8.195 -5.766 -24.318 1.00 94.56 89 ALA A C 1
ATOM 715 O O . ALA A 1 89 ? 9.282 -5.988 -24.853 1.00 94.56 89 ALA A O 1
ATOM 716 N N . PHE A 1 90 ? 7.995 -5.943 -23.019 1.00 94.62 90 PHE A N 1
ATOM 717 C CA . PHE A 1 90 ? 8.984 -6.534 -22.126 1.00 94.62 90 PHE A CA 1
ATOM 718 C C . PHE A 1 90 ? 8.299 -7.407 -21.081 1.00 94.62 90 PHE A C 1
ATOM 720 O O . PHE A 1 90 ? 7.100 -7.285 -20.834 1.00 94.62 90 PHE A O 1
ATOM 727 N N . GLN A 1 91 ? 9.075 -8.290 -20.462 1.00 96.56 91 GLN A N 1
ATOM 728 C CA . GLN A 1 91 ? 8.628 -9.088 -19.330 1.00 96.56 91 GLN A CA 1
ATOM 729 C C . GLN A 1 91 ? 9.233 -8.529 -18.043 1.0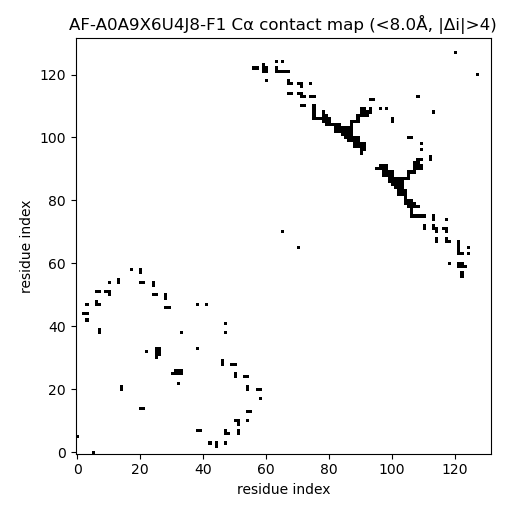0 96.56 91 GLN A C 1
ATOM 731 O O . GLN A 1 91 ? 10.434 -8.268 -17.973 1.00 96.56 91 GLN A O 1
ATOM 736 N N . CYS A 1 92 ? 8.408 -8.339 -17.019 1.00 96.06 92 CYS A N 1
ATOM 737 C CA . CYS A 1 92 ? 8.862 -7.886 -15.713 1.00 96.06 92 CYS A CA 1
ATOM 738 C C . CYS A 1 92 ? 9.683 -8.978 -15.014 1.00 96.06 92 CYS A C 1
ATOM 740 O O . CYS A 1 92 ? 9.176 -10.067 -14.757 1.00 96.06 92 CYS A O 1
ATOM 742 N N . ASN A 1 93 ? 10.908 -8.665 -14.594 1.00 95.00 93 ASN A N 1
ATOM 743 C CA . ASN A 1 93 ? 11.773 -9.609 -13.877 1.00 95.00 93 ASN A CA 1
ATOM 744 C C . ASN A 1 93 ? 11.285 -9.935 -12.454 1.00 95.00 93 ASN A C 1
ATOM 746 O O . ASN A 1 93 ? 11.806 -10.857 -11.835 1.00 95.00 93 ASN A O 1
ATOM 750 N N . MET A 1 94 ? 10.331 -9.166 -11.915 1.00 94.44 94 MET A N 1
ATOM 751 C CA . MET A 1 94 ? 9.802 -9.361 -10.560 1.00 94.44 94 MET A CA 1
ATOM 752 C C . MET A 1 94 ? 8.534 -10.220 -10.536 1.00 94.44 94 MET A C 1
ATOM 754 O O . MET A 1 94 ? 8.470 -11.175 -9.770 1.00 94.44 94 MET A O 1
ATOM 75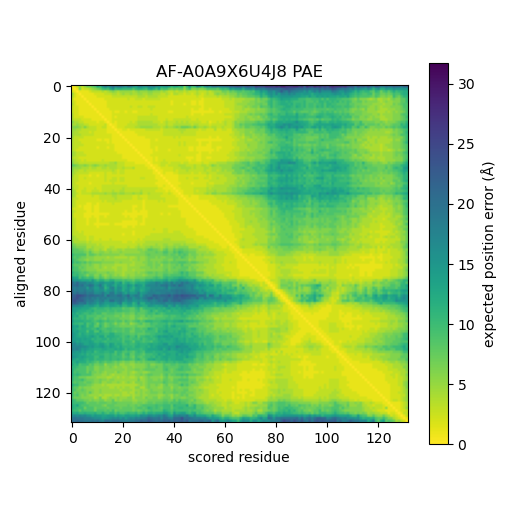8 N N . CYS A 1 95 ? 7.520 -9.882 -11.341 1.00 96.00 95 CYS A N 1
ATOM 759 C CA . CYS A 1 95 ? 6.245 -10.613 -11.368 1.00 96.00 95 CYS A CA 1
ATOM 760 C C . CYS A 1 95 ? 6.094 -11.556 -12.570 1.00 96.00 95 CYS A C 1
ATOM 762 O O . CYS A 1 95 ? 5.184 -12.377 -12.577 1.00 96.00 95 CYS A O 1
ATOM 764 N N . GLY A 1 96 ? 6.952 -11.448 -13.589 1.00 96.00 96 GLY A N 1
ATOM 765 C CA . GLY A 1 96 ? 6.864 -12.246 -14.814 1.00 96.00 96 GLY A CA 1
ATOM 766 C C . GLY A 1 96 ? 5.787 -11.791 -15.805 1.00 96.00 96 GLY A C 1
ATOM 767 O O . GLY A 1 96 ? 5.683 -12.382 -16.879 1.00 96.00 96 GLY A O 1
ATOM 768 N N . GLU A 1 97 ? 5.002 -10.758 -15.490 1.00 96.31 97 GLU A N 1
ATOM 769 C CA . GLU A 1 97 ? 3.967 -10.231 -16.386 1.00 96.31 97 GLU A CA 1
ATOM 770 C C . GLU A 1 97 ? 4.570 -9.482 -17.579 1.00 96.31 97 GLU A C 1
ATOM 772 O O . GLU A 1 97 ? 5.653 -8.895 -17.484 1.00 96.31 97 GLU A O 1
ATOM 777 N N . GLN A 1 98 ? 3.856 -9.505 -18.706 1.00 95.31 98 GLN A N 1
ATOM 778 C CA . GLN A 1 98 ? 4.210 -8.739 -19.897 1.00 95.31 98 GLN A CA 1
ATOM 779 C C . GLN A 1 98 ? 3.592 -7.341 -19.847 1.00 95.31 98 GLN A C 1
ATOM 781 O O . GLN A 1 98 ? 2.429 -7.187 -19.482 1.00 95.31 98 GLN A O 1
ATOM 786 N N . ASP A 1 99 ? 4.365 -6.338 -20.250 1.00 94.00 99 ASP A N 1
ATOM 787 C CA . ASP A 1 99 ? 3.952 -4.935 -20.295 1.00 94.00 99 ASP A CA 1
ATOM 788 C C . ASP A 1 99 ? 4.603 -4.239 -21.507 1.00 94.00 99 ASP A C 1
ATOM 790 O O . ASP A 1 99 ? 5.449 -4.819 -22.198 1.00 94.00 99 ASP A O 1
ATOM 794 N N . VAL A 1 100 ? 4.196 -3.005 -21.802 1.00 92.88 100 VAL A N 1
ATOM 795 C CA . VAL A 1 100 ? 4.653 -2.233 -22.965 1.00 92.88 100 VAL A CA 1
ATOM 796 C C . VAL A 1 100 ? 5.307 -0.932 -22.518 1.00 92.88 100 VAL A C 1
ATOM 798 O O . VAL A 1 100 ? 4.809 -0.228 -21.641 1.00 92.88 100 VAL A O 1
ATOM 801 N N . TRP A 1 101 ? 6.422 -0.574 -23.150 1.00 92.62 101 TRP A N 1
ATOM 802 C CA . TRP A 1 101 ? 7.182 0.631 -22.826 1.00 92.62 101 TRP A CA 1
ATOM 803 C C . TRP A 1 101 ? 7.392 1.524 -24.045 1.00 92.62 101 TRP A C 1
ATOM 805 O O . TRP A 1 101 ? 7.615 1.027 -25.143 1.00 92.62 101 TRP A O 1
ATOM 815 N N . ILE A 1 102 ? 7.364 2.845 -23.852 1.00 89.19 102 ILE A N 1
ATOM 816 C CA . ILE A 1 102 ? 7.488 3.857 -24.921 1.00 89.19 102 ILE A CA 1
ATOM 817 C C . ILE A 1 102 ? 8.972 4.183 -25.202 1.00 89.19 102 ILE A C 1
ATOM 819 O O . ILE A 1 102 ? 9.379 5.339 -25.302 1.00 89.19 102 ILE A O 1
ATOM 823 N N . ASN A 1 103 ? 9.815 3.154 -25.246 1.00 90.12 103 ASN A N 1
ATOM 824 C CA . ASN A 1 103 ? 11.197 3.215 -25.716 1.00 90.12 103 ASN A CA 1
ATOM 825 C C . ASN A 1 103 ? 11.633 1.807 -26.163 1.00 90.12 103 ASN A C 1
ATOM 827 O O . ASN A 1 103 ? 11.139 0.805 -25.647 1.00 90.12 103 ASN A O 1
ATOM 831 N N . THR A 1 104 ? 12.581 1.721 -27.094 1.00 89.56 104 THR A N 1
ATOM 832 C CA . THR A 1 104 ? 13.295 0.473 -27.438 1.00 89.56 104 THR A CA 1
ATOM 833 C C . THR A 1 104 ? 14.132 -0.076 -26.279 1.00 89.56 104 THR A C 1
ATOM 835 O O . THR A 1 104 ? 14.274 -1.287 -26.145 1.00 89.56 104 THR A O 1
ATOM 838 N N . ALA A 1 105 ? 14.643 0.793 -25.405 1.00 92.19 105 ALA A N 1
ATOM 839 C CA . ALA A 1 105 ? 15.284 0.415 -24.154 1.00 92.19 105 ALA A CA 1
ATOM 840 C C . ALA A 1 105 ? 14.227 0.273 -23.049 1.00 92.19 105 ALA A C 1
ATOM 842 O O . ALA A 1 105 ? 13.811 1.248 -22.418 1.00 92.19 105 ALA A O 1
ATOM 843 N N . THR A 1 106 ? 13.763 -0.955 -22.836 1.00 92.19 106 THR A N 1
ATOM 844 C CA . THR A 1 106 ? 12.706 -1.263 -21.868 1.00 92.19 106 THR A CA 1
ATOM 845 C C . THR A 1 106 ? 13.242 -1.327 -20.437 1.00 92.19 106 THR A C 1
ATOM 847 O O . THR A 1 106 ? 14.396 -1.712 -20.227 1.00 92.19 106 THR A O 1
ATOM 850 N N . PRO A 1 107 ? 12.423 -1.002 -19.424 1.00 93.50 107 PRO A N 1
ATOM 851 C CA . PRO A 1 107 ? 12.772 -1.277 -18.040 1.00 93.50 107 PRO A CA 1
ATOM 852 C C . PRO A 1 107 ? 12.780 -2.791 -17.784 1.00 93.50 107 PRO A C 1
ATOM 854 O O . PRO A 1 107 ? 12.221 -3.583 -18.540 1.00 93.50 107 PRO A O 1
ATOM 857 N N . LYS A 1 108 ? 13.379 -3.195 -16.662 1.00 92.69 108 LYS A N 1
ATOM 858 C CA . LYS A 1 108 ? 13.332 -4.584 -16.169 1.00 92.69 108 LYS A CA 1
ATOM 859 C C . LYS A 1 108 ? 12.151 -4.860 -15.237 1.00 92.69 108 LYS A C 1
ATOM 861 O O . LYS A 1 108 ? 11.898 -6.008 -14.888 1.00 92.69 108 LYS A O 1
ATOM 866 N N . ILE A 1 109 ? 11.466 -3.815 -14.777 1.00 94.62 109 ILE A N 1
ATOM 867 C CA . ILE A 1 109 ? 10.417 -3.889 -13.757 1.00 94.62 109 ILE A CA 1
ATOM 868 C C . ILE A 1 109 ? 9.186 -3.133 -14.267 1.00 94.62 109 ILE A C 1
ATOM 870 O O . ILE A 1 109 ? 9.299 -1.992 -14.726 1.00 94.62 109 ILE A O 1
ATOM 874 N N . CYS A 1 110 ? 8.013 -3.767 -14.186 1.00 94.69 110 CYS A N 1
ATOM 875 C CA . CYS A 1 110 ? 6.743 -3.137 -14.541 1.00 94.69 110 CYS A CA 1
ATOM 876 C C . CYS A 1 110 ? 6.359 -2.032 -13.551 1.00 94.69 110 CYS A C 1
ATOM 878 O O . CYS A 1 110 ? 6.912 -1.913 -12.450 1.00 94.69 110 CYS A O 1
ATOM 880 N N . LYS A 1 111 ? 5.384 -1.215 -13.946 1.00 93.06 111 LYS A N 1
ATOM 881 C CA . LYS A 1 111 ? 4.949 -0.054 -13.163 1.00 93.06 111 LYS A CA 1
ATOM 882 C C . LYS A 1 111 ? 4.447 -0.447 -11.775 1.00 93.06 111 LYS A C 1
ATOM 884 O O . LYS A 1 111 ? 4.787 0.221 -10.799 1.00 93.06 111 LYS A O 1
ATOM 889 N N . ASP A 1 112 ? 3.698 -1.538 -11.676 1.00 94.88 112 ASP A N 1
ATOM 890 C CA . ASP A 1 112 ? 3.094 -1.971 -10.416 1.00 94.88 112 ASP A CA 1
ATOM 891 C C . ASP A 1 112 ? 4.139 -2.515 -9.442 1.00 94.88 112 ASP A C 1
ATOM 893 O O . ASP A 1 112 ? 4.174 -2.114 -8.279 1.00 94.88 112 ASP A O 1
ATOM 897 N N . CYS A 1 113 ? 5.078 -3.335 -9.920 1.00 95.12 113 CYS A N 1
ATOM 898 C CA . CYS A 1 113 ? 6.209 -3.778 -9.107 1.00 95.12 113 CYS A CA 1
ATOM 899 C C . CYS A 1 113 ? 7.079 -2.601 -8.641 1.00 95.12 113 CYS A C 1
ATOM 901 O O . CYS A 1 113 ? 7.470 -2.557 -7.474 1.00 95.12 113 CYS A O 1
ATOM 903 N N . ALA A 1 114 ? 7.348 -1.625 -9.513 1.00 95.44 114 ALA A N 1
ATOM 904 C CA . ALA A 1 114 ? 8.092 -0.425 -9.137 1.00 95.44 114 ALA A CA 1
ATOM 905 C C . ALA A 1 114 ? 7.335 0.418 -8.097 1.00 95.44 114 ALA A C 1
ATOM 907 O O . ALA A 1 114 ? 7.941 0.906 -7.143 1.00 95.44 114 ALA A O 1
ATOM 908 N N . ARG A 1 115 ? 6.007 0.539 -8.231 1.00 95.81 115 ARG A N 1
ATOM 909 C CA . ARG A 1 115 ? 5.150 1.205 -7.244 1.00 95.81 115 ARG A CA 1
ATOM 910 C C . ARG A 1 115 ? 5.167 0.479 -5.904 1.00 95.81 115 ARG A C 1
ATOM 912 O O . ARG A 1 115 ? 5.270 1.140 -4.881 1.00 95.81 115 ARG A O 1
ATOM 919 N N . ASN A 1 116 ? 5.118 -0.851 -5.891 1.00 94.56 116 ASN A N 1
ATOM 920 C CA . ASN A 1 116 ? 5.166 -1.636 -4.655 1.00 94.56 116 ASN A CA 1
ATOM 921 C C . ASN A 1 116 ? 6.483 -1.423 -3.899 1.00 94.56 116 ASN A C 1
ATOM 923 O O . ASN A 1 116 ? 6.461 -1.182 -2.692 1.00 94.56 116 ASN A O 1
ATOM 927 N N . ILE A 1 117 ? 7.619 -1.423 -4.609 1.00 93.44 117 ILE A N 1
ATOM 928 C CA . ILE A 1 117 ? 8.921 -1.086 -4.013 1.00 93.44 117 ILE A CA 1
ATOM 929 C C . ILE A 1 117 ? 8.898 0.348 -3.469 1.00 93.44 117 ILE A C 1
ATOM 931 O O . ILE A 1 117 ? 9.270 0.578 -2.320 1.00 93.44 117 ILE A O 1
ATOM 935 N N . ALA A 1 118 ? 8.437 1.311 -4.270 1.00 94.56 118 ALA A N 1
ATOM 936 C CA . ALA A 1 118 ? 8.397 2.714 -3.872 1.00 94.56 118 ALA A CA 1
ATOM 937 C C . ALA A 1 118 ? 7.515 2.950 -2.635 1.00 94.56 118 ALA A C 1
ATOM 939 O O . ALA A 1 118 ? 7.909 3.692 -1.740 1.00 94.56 118 ALA A O 1
ATOM 940 N N . THR A 1 119 ? 6.360 2.287 -2.552 1.00 94.00 119 THR A N 1
ATOM 941 C CA . THR A 1 119 ? 5.468 2.310 -1.386 1.00 94.00 119 THR A CA 1
ATOM 942 C C . THR A 1 119 ? 6.171 1.752 -0.153 1.00 94.00 119 THR A C 1
ATOM 944 O O . THR A 1 119 ? 6.154 2.393 0.894 1.00 94.00 119 THR A O 1
ATOM 947 N N . TYR A 1 120 ? 6.849 0.606 -0.271 1.00 91.50 120 TYR A N 1
ATOM 948 C CA . TYR A 1 120 ? 7.592 0.025 0.849 1.00 91.50 120 TYR A CA 1
ATOM 949 C C . TYR A 1 120 ? 8.691 0.966 1.362 1.00 91.50 120 TYR A C 1
ATOM 951 O O . TYR A 1 120 ? 8.807 1.179 2.571 1.00 91.50 120 TYR A O 1
ATOM 959 N N . VAL A 1 121 ? 9.468 1.565 0.454 1.00 91.94 121 VAL A N 1
ATOM 960 C CA . VAL A 1 121 ? 10.520 2.530 0.806 1.00 91.94 121 VAL A CA 1
ATOM 961 C C . VAL A 1 121 ? 9.919 3.778 1.451 1.00 91.94 121 VAL A C 1
ATOM 963 O O . VAL A 1 121 ? 10.390 4.212 2.497 1.00 91.94 121 VAL A O 1
ATOM 966 N N . ALA A 1 122 ? 8.848 4.334 0.882 1.00 92.38 122 ALA A N 1
ATOM 967 C CA . ALA A 1 122 ? 8.194 5.523 1.419 1.00 92.38 122 ALA A CA 1
ATOM 968 C C . ALA A 1 122 ? 7.612 5.275 2.820 1.00 92.38 122 ALA A C 1
ATOM 970 O O . ALA A 1 122 ? 7.817 6.093 3.718 1.00 92.38 122 ALA A O 1
ATOM 971 N N . ALA A 1 123 ? 6.944 4.138 3.037 1.00 90.38 123 ALA A N 1
ATOM 972 C CA . ALA A 1 123 ? 6.357 3.775 4.326 1.00 90.38 123 ALA A CA 1
ATOM 973 C C . ALA A 1 123 ? 7.410 3.547 5.424 1.00 90.38 123 ALA A C 1
ATOM 975 O O . ALA A 1 123 ? 7.111 3.705 6.607 1.00 90.38 123 ALA A O 1
ATOM 976 N N . ASN A 1 124 ? 8.638 3.185 5.052 1.00 89.19 124 ASN A N 1
ATOM 977 C CA . ASN A 1 124 ? 9.714 2.881 5.994 1.00 89.19 124 ASN A CA 1
ATOM 978 C C . ASN A 1 124 ? 10.894 3.857 5.877 1.00 89.19 124 ASN A C 1
ATOM 980 O O . ASN A 1 124 ? 11.992 3.543 6.321 1.00 89.19 124 ASN A O 1
ATOM 984 N N . TYR A 1 125 ? 10.665 5.053 5.320 1.00 87.38 125 TYR A N 1
ATOM 985 C CA . TYR A 1 125 ? 11.697 6.067 5.087 1.00 87.38 125 TYR A CA 1
ATOM 986 C C . TYR A 1 125 ? 12.544 6.359 6.333 1.00 87.38 125 TYR A C 1
ATOM 988 O O . TYR A 1 125 ? 13.767 6.310 6.259 1.00 87.38 125 TYR A O 1
ATOM 996 N N . GLU A 1 126 ? 11.909 6.617 7.481 1.00 83.44 126 GLU A N 1
ATOM 997 C CA . GLU A 1 126 ? 12.625 6.919 8.730 1.00 83.44 126 GLU A CA 1
ATOM 998 C C . GLU A 1 126 ? 13.523 5.754 9.169 1.00 83.44 126 GLU A C 1
ATOM 1000 O O . GLU A 1 126 ? 14.653 5.962 9.594 1.00 83.44 126 GLU A O 1
ATOM 1005 N N . GLU A 1 127 ? 13.043 4.516 9.043 1.00 85.94 127 GLU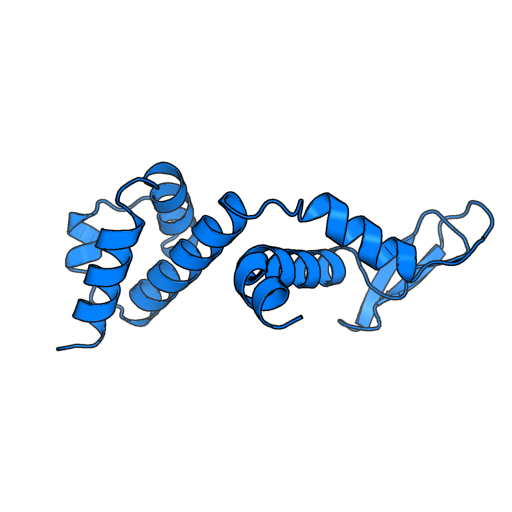 A N 1
ATOM 1006 C CA . GLU A 1 127 ? 13.804 3.318 9.410 1.00 85.94 127 GLU A CA 1
ATOM 1007 C C . GLU A 1 127 ? 14.983 3.103 8.453 1.00 85.94 127 GLU A C 1
ATOM 1009 O O . GLU A 1 127 ? 16.080 2.779 8.899 1.00 85.94 127 GLU A O 1
ATOM 1014 N N . ILE A 1 128 ? 14.784 3.329 7.153 1.00 83.56 128 ILE A N 1
ATOM 1015 C CA . ILE A 1 128 ? 15.834 3.205 6.135 1.00 83.56 128 ILE A CA 1
ATOM 1016 C C . ILE A 1 128 ? 16.916 4.270 6.346 1.00 83.56 128 ILE A C 1
ATOM 1018 O O . ILE A 1 128 ? 18.094 3.935 6.353 1.00 83.56 128 ILE A O 1
ATOM 1022 N N . MET A 1 129 ? 16.534 5.530 6.567 1.00 82.50 129 MET A N 1
ATOM 1023 C CA . MET A 1 129 ? 17.489 6.631 6.744 1.00 82.50 129 MET A CA 1
ATOM 1024 C C . MET A 1 129 ? 18.277 6.549 8.052 1.00 82.50 129 MET A C 1
ATOM 1026 O O . MET A 1 129 ? 19.409 7.010 8.099 1.00 82.50 129 MET A O 1
ATOM 1030 N N . ASN A 1 130 ? 17.700 5.978 9.111 1.00 80.38 130 ASN A N 1
ATOM 1031 C CA . ASN A 1 130 ? 18.387 5.826 10.397 1.00 80.38 130 ASN A CA 1
ATOM 1032 C C . ASN A 1 130 ? 19.345 4.620 10.441 1.00 80.38 130 ASN A C 1
ATOM 1034 O O . ASN A 1 130 ? 20.111 4.501 11.393 1.00 80.38 130 ASN A O 1
ATOM 1038 N N . ASN A 1 131 ? 19.283 3.718 9.455 1.00 71.06 131 ASN A N 1
ATOM 1039 C CA . ASN A 1 131 ? 20.151 2.538 9.348 1.00 71.06 131 ASN A CA 1
ATOM 1040 C C . ASN A 1 131 ? 21.116 2.596 8.144 1.00 71.06 131 ASN A C 1
ATOM 1042 O O . ASN A 1 131 ? 21.810 1.610 7.889 1.00 71.06 131 ASN A O 1
ATOM 1046 N N . ALA A 1 132 ? 21.130 3.703 7.394 1.00 56.31 132 ALA A N 1
ATOM 1047 C CA . ALA A 1 132 ? 22.021 3.959 6.259 1.00 56.31 132 ALA A CA 1
ATOM 1048 C C . ALA A 1 132 ? 23.208 4.831 6.684 1.00 56.31 132 ALA A C 1
ATOM 1050 O O . ALA A 1 132 ? 24.316 4.588 6.157 1.00 56.31 132 ALA A O 1
#

Radius of gyration: 19.31 Å; Cα contacts (8 Å, |Δi|>4): 159; chains: 1; bounding box: 41×25×57 Å

Nearest PDB structures (foldseek):
  2v9p-assembly2_I  TM=3.350E-01  e=4.567E+00  Deltapapillomavirus 4

pLDDT: mean 91.47, std 5.88, range [56.31, 96.56]

Secondary structure (DSSP, 8-state):
--HHHHHHHHHHHHHTT-HHHHHHHHHHHHSS---HHHHHT---HHHHHHHHHHHHHHHHHHH-SS-HHHHHHHHHHHT--S--S--EEEE-TTT--EEEESSSS--SS-HHHHHHHHHHHHHTHHHHHH--

Organism: Bacillus thuringiensis (NCBI:txid1428)

Sequence (132 aa):
MKMKDYYITSIKKHKRGNMETYRDVVKEVFGKQLSWAKIEVCEDEKLLYKLKYRLQEEIKLRKSPISVDGLARAIQGANSGIGGSAFTAFQCNMCGEQDVWINTATPKICKDCARNIATYVAANYEEIMNNA

Mean predicted aligned error: 6.17 Å

Foldseek 3Di:
DDLLVVLLVLLVVLCVVCVVLLQVLCCVLVVDGDDNVCSNPDPPSVSSVSSSVSSLLVVLLVPFPADLQVQLVVQQVVQFDDFAFDWDWDAAPPPRDIDTDRGPGGGNHDSVRSSVVSSVCRSCVVVVVVVD